Protein AF-A0A1X0R1Q5-F1 (afdb_monomer_lite)

pLDDT: mean 80.22, std 14.32, range [38.03, 92.38]

Sequence (84 aa):
MPLSMSSWRRFWNLSIPLQIRAPWYRLLQHKFPCASRMHKLLASSFSSGCRFCQIPNVEDEMHFILLCPKKIRSVSSSLASFLW

Structure (mmCIF, N/CA/C/O backbone):
data_AF-A0A1X0R1Q5-F1
#
_entry.id   AF-A0A1X0R1Q5-F1
#
loop_
_atom_site.group_PDB
_atom_site.id
_atom_site.type_symbol
_atom_site.label_atom_id
_atom_site.label_alt_id
_atom_site.label_comp_id
_atom_site.label_asym_id
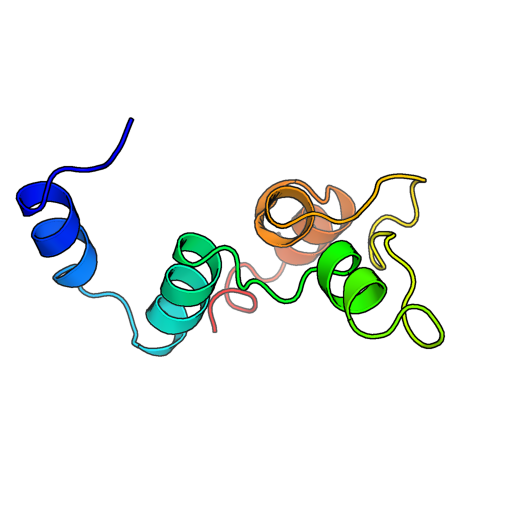_atom_site.label_entity_id
_atom_site.label_seq_id
_atom_site.pdbx_PDB_ins_code
_atom_site.Cartn_x
_atom_site.Cartn_y
_atom_site.Cartn_z
_atom_site.occupancy
_atom_site.B_iso_or_equiv
_atom_site.auth_seq_id
_atom_site.auth_comp_id
_atom_site.auth_asym_id
_atom_site.auth_atom_id
_atom_site.pdbx_PDB_model_num
ATOM 1 N N . MET A 1 1 ? 11.064 4.480 14.557 1.00 50.59 1 MET A N 1
ATOM 2 C CA . MET A 1 1 ? 10.774 4.128 15.965 1.00 50.59 1 MET A CA 1
ATOM 3 C C . MET A 1 1 ? 9.571 3.197 15.994 1.00 50.59 1 MET A C 1
ATOM 5 O O . MET A 1 1 ? 8.590 3.524 15.332 1.00 50.59 1 MET A O 1
ATOM 9 N N . PRO A 1 2 ? 9.629 2.049 16.686 1.00 73.50 2 PRO A N 1
ATOM 10 C CA . PRO A 1 2 ? 8.463 1.187 16.847 1.00 73.50 2 PRO A CA 1
ATOM 11 C C . PRO A 1 2 ? 7.393 1.899 17.689 1.00 73.50 2 PRO A C 1
ATOM 13 O O . PRO A 1 2 ? 7.706 2.534 18.695 1.00 73.50 2 PRO A O 1
ATOM 16 N N . LEU A 1 3 ? 6.131 1.829 17.256 1.00 81.06 3 LEU A N 1
ATOM 17 C CA . LEU A 1 3 ? 5.000 2.373 18.012 1.00 81.06 3 LEU A CA 1
ATOM 18 C C . LEU A 1 3 ? 4.778 1.555 19.291 1.00 81.06 3 LEU A C 1
ATOM 20 O O . LEU A 1 3 ? 4.901 0.330 19.280 1.00 81.06 3 LEU A O 1
ATOM 24 N N . SER A 1 4 ? 4.409 2.226 20.385 1.00 90.38 4 SER A N 1
ATOM 25 C CA . SER A 1 4 ? 4.039 1.544 21.627 1.00 90.38 4 SER A CA 1
ATOM 26 C C . SER A 1 4 ? 2.735 0.754 21.458 1.00 90.38 4 SER A C 1
ATOM 28 O O . SER A 1 4 ? 1.881 1.087 20.630 1.00 90.38 4 SER A O 1
ATOM 30 N N . MET A 1 5 ? 2.541 -0.275 22.288 1.00 88.88 5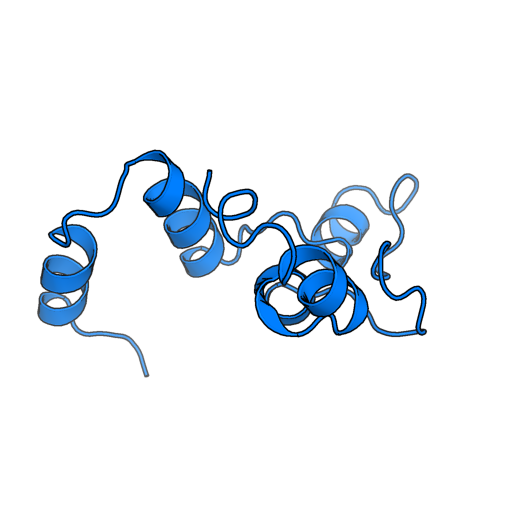 MET A N 1
ATOM 31 C CA . MET A 1 5 ? 1.295 -1.056 22.314 1.00 88.88 5 MET A CA 1
ATOM 32 C C . MET A 1 5 ? 0.059 -0.179 22.562 1.00 88.88 5 MET A C 1
ATOM 34 O O . MET A 1 5 ? -1.007 -0.431 22.001 1.00 88.88 5 MET A O 1
ATOM 38 N N . SER A 1 6 ? 0.203 0.882 23.358 1.00 91.88 6 SER A N 1
ATOM 39 C CA . SER A 1 6 ? -0.850 1.863 23.633 1.00 91.88 6 SER A CA 1
ATOM 40 C C . SER A 1 6 ? -1.272 2.612 22.366 1.00 91.88 6 SER A C 1
ATOM 42 O O . SER A 1 6 ? -2.467 2.746 22.094 1.00 91.88 6 SER A O 1
ATOM 44 N N . SER A 1 7 ? -0.302 3.041 21.553 1.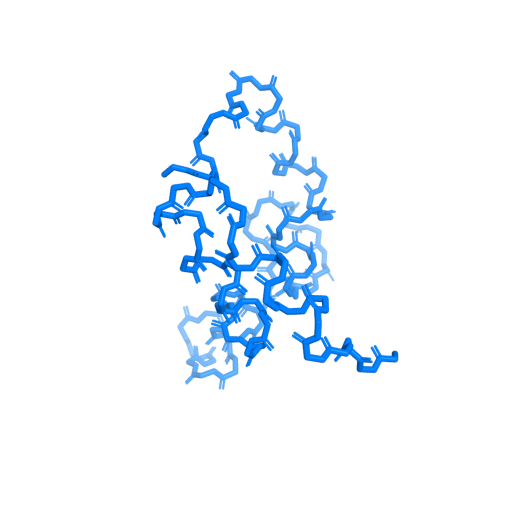00 89.94 7 SER A N 1
ATOM 45 C CA . SER A 1 7 ? -0.561 3.702 20.271 1.00 89.94 7 SER A CA 1
ATOM 46 C C . SER A 1 7 ? -1.236 2.761 19.276 1.00 89.94 7 SER A C 1
ATOM 48 O O . SER A 1 7 ? -2.185 3.167 18.607 1.00 89.94 7 SER A O 1
ATOM 50 N N . TRP A 1 8 ? -0.821 1.491 19.229 1.00 87.62 8 TRP A N 1
ATOM 51 C CA . TRP A 1 8 ? -1.470 0.481 18.390 1.00 87.62 8 TRP A CA 1
ATOM 52 C C . TRP A 1 8 ? -2.918 0.224 18.785 1.00 87.62 8 TRP A C 1
ATOM 54 O O . TRP A 1 8 ? -3.792 0.212 17.921 1.00 87.62 8 TRP A O 1
ATOM 64 N N . ARG A 1 9 ? -3.195 0.064 20.085 1.00 89.06 9 ARG A N 1
ATOM 65 C CA . ARG A 1 9 ? -4.570 -0.093 20.582 1.00 89.06 9 ARG A CA 1
ATOM 66 C C . ARG A 1 9 ? -5.431 1.103 20.198 1.00 89.06 9 ARG A C 1
ATOM 68 O O . ARG A 1 9 ? -6.531 0.917 19.690 1.00 89.06 9 ARG A O 1
ATOM 75 N N . ARG A 1 10 ? -4.916 2.324 20.380 1.00 90.38 10 ARG A N 1
ATOM 76 C CA . ARG A 1 10 ? -5.629 3.542 19.981 1.00 90.38 10 ARG A CA 1
ATOM 77 C C . ARG A 1 10 ? -5.910 3.563 18.480 1.00 90.38 10 ARG A C 1
ATOM 79 O O . ARG A 1 10 ? -7.037 3.852 18.103 1.00 90.38 10 ARG A O 1
ATOM 86 N N . PHE A 1 11 ? -4.922 3.231 17.651 1.00 86.50 11 PHE A N 1
ATOM 87 C CA . PHE A 1 11 ? -5.062 3.188 16.195 1.00 86.50 11 PHE A CA 1
ATOM 88 C C . PHE A 1 11 ? -6.140 2.193 15.742 1.00 86.50 11 PHE A C 1
ATOM 90 O O . PHE A 1 11 ? -7.027 2.555 14.974 1.00 86.50 11 PHE A O 1
ATOM 97 N N . TRP A 1 12 ? -6.117 0.959 16.252 1.00 86.00 12 TRP A N 1
ATOM 98 C CA . TRP A 1 12 ? -7.083 -0.069 15.847 1.00 86.00 12 TRP A CA 1
ATOM 99 C C . TRP A 1 12 ? -8.501 0.174 16.378 1.00 86.00 12 TRP A C 1
ATOM 101 O O . TRP A 1 12 ? -9.466 -0.248 15.739 1.00 86.00 12 TRP A O 1
ATOM 111 N N . ASN A 1 13 ? -8.630 0.913 17.484 1.00 89.56 13 ASN A N 1
ATOM 112 C CA . ASN A 1 13 ? -9.914 1.332 18.050 1.00 89.56 13 ASN A CA 1
ATOM 113 C C . ASN A 1 13 ? -10.520 2.568 17.372 1.00 89.56 13 ASN A C 1
ATOM 115 O O . ASN A 1 13 ? -11.642 2.947 17.705 1.00 89.56 13 ASN A O 1
ATOM 119 N N . LEU A 1 14 ? -9.820 3.207 16.429 1.00 88.00 14 LEU A N 1
ATOM 120 C CA . LEU A 1 14 ? -10.438 4.242 15.607 1.00 88.00 14 LEU A CA 1
ATOM 121 C C . LEU A 1 14 ? -11.632 3.639 14.850 1.00 88.00 14 LEU A C 1
ATOM 123 O O . LEU A 1 14 ? -11.578 2.487 14.396 1.00 88.00 14 LEU A O 1
ATOM 127 N N . SER A 1 15 ? -12.698 4.432 14.701 1.00 87.81 15 SER A N 1
ATOM 128 C CA . SER A 1 15 ? -13.888 4.071 13.919 1.00 87.81 15 SER A CA 1
ATOM 129 C C . SER A 1 15 ? -13.565 4.113 12.423 1.00 87.81 15 SER A C 1
ATOM 131 O O . SER A 1 15 ? -13.966 5.007 11.684 1.00 87.81 15 SER A O 1
ATOM 133 N N . ILE A 1 16 ? -12.729 3.168 12.000 1.00 81.50 16 ILE A N 1
ATOM 134 C CA . ILE A 1 16 ? -12.268 2.996 10.631 1.00 81.50 16 ILE A CA 1
ATOM 135 C C . ILE A 1 16 ? -13.064 1.830 10.036 1.00 81.50 16 ILE A C 1
ATOM 137 O O . ILE A 1 16 ? -13.037 0.733 10.609 1.00 81.50 16 ILE A O 1
ATOM 141 N N . PRO A 1 17 ? -13.739 2.024 8.889 1.00 85.19 17 PRO A N 1
ATOM 142 C CA . PRO A 1 17 ? -14.367 0.942 8.144 1.00 85.19 17 PRO A CA 1
ATOM 143 C C . PRO A 1 17 ? -13.415 -0.238 7.932 1.00 85.19 17 PRO A C 1
ATOM 145 O O . PRO A 1 17 ? -12.226 -0.058 7.657 1.00 85.19 17 PRO A O 1
ATOM 148 N N . LEU A 1 18 ? -13.937 -1.464 8.011 1.00 79.12 18 LEU A N 1
ATOM 149 C CA . LEU A 1 18 ? -13.128 -2.676 7.839 1.00 79.12 18 LEU A CA 1
ATOM 150 C C . LEU A 1 18 ? -12.364 -2.680 6.502 1.00 79.12 18 LEU A C 1
ATOM 152 O O . LEU A 1 18 ? -11.202 -3.084 6.458 1.00 79.12 18 LEU A O 1
ATOM 156 N N . GLN A 1 19 ? -12.988 -2.133 5.454 1.00 79.50 19 GLN A N 1
ATOM 157 C CA . GLN A 1 19 ? -12.404 -1.987 4.118 1.00 79.50 19 GLN A CA 1
ATOM 158 C C . GLN A 1 19 ? -11.111 -1.168 4.119 1.00 79.50 19 GLN A C 1
ATOM 160 O O . GLN A 1 19 ? -10.190 -1.470 3.369 1.00 79.50 19 GLN A O 1
ATOM 165 N N . ILE A 1 20 ? -10.999 -0.182 5.012 1.00 81.44 20 ILE A N 1
ATOM 166 C CA . ILE A 1 20 ? -9.817 0.673 5.152 1.00 81.44 20 ILE A CA 1
ATOM 167 C C . ILE A 1 20 ? -8.759 -0.005 6.036 1.00 81.44 20 ILE A C 1
ATOM 169 O O . ILE A 1 20 ? -7.558 0.148 5.803 1.00 81.44 20 ILE A O 1
ATOM 173 N N . ARG A 1 21 ? -9.170 -0.823 7.016 1.00 85.56 21 ARG A N 1
ATOM 174 C CA . ARG A 1 21 ? -8.237 -1.560 7.890 1.00 85.56 21 ARG A CA 1
ATOM 175 C C . ARG A 1 21 ? -7.379 -2.571 7.131 1.00 85.56 21 ARG A C 1
ATOM 177 O O . ARG A 1 21 ? -6.209 -2.722 7.471 1.00 85.56 21 ARG A O 1
ATOM 184 N N . ALA A 1 22 ? -7.916 -3.250 6.117 1.00 85.44 22 ALA A N 1
ATOM 185 C CA . ALA A 1 22 ? -7.167 -4.257 5.359 1.00 85.44 22 ALA A CA 1
ATOM 186 C C . ALA A 1 22 ? -5.962 -3.671 4.582 1.00 85.44 22 ALA A C 1
ATOM 188 O O . ALA A 1 22 ? -4.859 -4.218 4.698 1.00 85.44 22 ALA A O 1
ATOM 189 N N . PRO A 1 23 ? -6.102 -2.556 3.836 1.00 83.81 23 PRO A N 1
ATOM 190 C CA . PRO A 1 23 ? -4.974 -1.802 3.303 1.00 83.81 23 PRO A CA 1
ATOM 191 C C . PRO A 1 23 ? -3.952 -1.409 4.376 1.00 83.81 23 PRO A C 1
ATOM 193 O O . PRO A 1 23 ? -2.770 -1.702 4.202 1.00 83.81 23 PRO A O 1
ATOM 196 N N . TRP A 1 24 ? -4.383 -0.834 5.505 1.00 85.31 24 TRP A N 1
ATOM 197 C CA . TRP A 1 24 ? -3.464 -0.463 6.589 1.00 85.31 24 TRP A CA 1
ATOM 198 C C . TRP A 1 24 ? -2.702 -1.664 7.139 1.00 85.31 24 TRP A C 1
ATOM 200 O O . TRP A 1 24 ? -1.483 -1.613 7.254 1.00 85.31 24 TRP A O 1
ATOM 210 N N . TYR A 1 25 ? -3.387 -2.772 7.416 1.00 87.25 25 TYR A N 1
ATOM 211 C CA . TYR A 1 25 ? -2.745 -3.994 7.889 1.00 87.25 25 TYR A CA 1
ATOM 212 C C . TYR A 1 25 ? -1.689 -4.495 6.897 1.00 87.25 25 TYR A C 1
ATOM 214 O O . TYR A 1 25 ? -0.566 -4.805 7.292 1.00 87.25 25 TYR A O 1
ATOM 222 N N . ARG A 1 26 ? -2.008 -4.513 5.596 1.00 88.44 26 ARG A N 1
ATOM 223 C CA . ARG A 1 26 ? -1.041 -4.893 4.557 1.00 88.44 26 ARG A CA 1
ATOM 224 C C . ARG A 1 26 ? 0.146 -3.940 4.497 1.00 88.44 26 ARG A C 1
ATOM 226 O O . ARG A 1 26 ? 1.262 -4.424 4.360 1.00 88.44 26 ARG A O 1
ATOM 233 N N . LEU A 1 27 ? -0.065 -2.634 4.628 1.00 86.31 27 LEU A N 1
ATOM 234 C CA . LEU A 1 27 ? 1.020 -1.652 4.646 1.00 86.31 27 LEU A CA 1
ATOM 235 C C . LEU A 1 27 ? 1.960 -1.879 5.838 1.00 86.31 27 LEU A C 1
ATOM 237 O O . LEU A 1 27 ? 3.171 -1.939 5.672 1.00 86.31 27 LEU A O 1
ATOM 241 N N . LEU A 1 28 ? 1.401 -2.092 7.030 1.00 87.94 28 LEU A N 1
ATOM 242 C CA . LEU A 1 28 ? 2.174 -2.331 8.253 1.00 87.94 28 LEU A CA 1
ATOM 243 C C . LEU A 1 28 ? 2.977 -3.628 8.225 1.00 87.94 28 LEU A C 1
ATOM 245 O O . LEU A 1 28 ? 4.011 -3.735 8.873 1.00 87.94 28 LEU A O 1
ATOM 249 N N . GLN A 1 29 ? 2.494 -4.619 7.483 1.00 89.69 29 GLN A N 1
ATOM 250 C CA . GLN A 1 29 ? 3.195 -5.879 7.266 1.00 89.69 29 GLN A CA 1
ATOM 251 C C . GLN A 1 29 ? 4.200 -5.807 6.109 1.00 89.69 29 GLN A C 1
ATOM 253 O O . GLN A 1 29 ? 4.775 -6.839 5.761 1.00 89.69 29 GLN A O 1
ATOM 258 N N . HIS A 1 30 ? 4.370 -4.641 5.472 1.00 87.94 30 HIS A N 1
ATOM 259 C CA . HIS A 1 30 ? 5.096 -4.488 4.211 1.00 87.94 30 HIS A CA 1
ATOM 260 C C . HIS A 1 30 ? 4.648 -5.533 3.191 1.00 87.94 30 HIS A C 1
ATOM 262 O O . HIS A 1 30 ? 5.461 -6.261 2.617 1.00 87.94 30 HIS A O 1
ATOM 268 N N . LYS A 1 31 ? 3.325 -5.693 3.064 1.00 88.25 31 LYS A N 1
ATOM 269 C CA . LYS A 1 31 ? 2.575 -6.649 2.232 1.00 88.25 31 LYS A CA 1
ATOM 270 C C . LYS A 1 31 ? 1.703 -5.959 1.185 1.00 88.25 31 LYS A C 1
ATOM 272 O O . LYS A 1 31 ? 0.757 -6.560 0.675 1.00 88.25 31 LYS A O 1
ATOM 277 N N . PHE A 1 32 ? 2.003 -4.706 0.852 1.00 88.12 32 PHE A N 1
ATOM 278 C CA . PHE A 1 32 ? 1.210 -3.977 -0.128 1.00 88.12 32 PHE A CA 1
ATOM 279 C C . PHE A 1 32 ? 1.494 -4.470 -1.558 1.00 88.12 32 PHE A C 1
ATOM 281 O O . PHE A 1 32 ? 2.654 -4.750 -1.879 1.00 88.12 32 PHE A O 1
ATOM 288 N N . PRO A 1 33 ? 0.474 -4.598 -2.428 1.00 87.69 33 PRO A N 1
ATOM 289 C CA . PRO A 1 33 ? 0.635 -5.126 -3.784 1.00 87.69 33 PRO A CA 1
ATOM 290 C C . PRO A 1 33 ? 1.155 -4.061 -4.770 1.00 87.69 33 PRO A C 1
ATOM 292 O O . PRO A 1 33 ? 0.570 -3.850 -5.829 1.00 87.69 33 PRO A O 1
ATOM 295 N N . CYS A 1 34 ? 2.237 -3.359 -4.426 1.00 90.38 34 CYS A N 1
ATOM 296 C CA . CYS A 1 34 ? 2.895 -2.416 -5.335 1.00 90.38 34 CYS A CA 1
ATOM 297 C C . CYS A 1 34 ? 3.610 -3.149 -6.486 1.00 90.38 34 CYS A C 1
ATOM 299 O O . CYS A 1 34 ? 3.975 -4.326 -6.350 1.00 90.38 34 CYS A O 1
ATOM 301 N N . ALA A 1 35 ? 3.835 -2.470 -7.619 1.00 90.44 35 ALA A N 1
ATOM 302 C CA . ALA A 1 35 ? 4.431 -3.105 -8.797 1.00 90.44 35 ALA A CA 1
ATOM 303 C C . ALA A 1 35 ? 5.821 -3.692 -8.513 1.00 90.44 35 ALA A C 1
ATOM 305 O O . ALA A 1 35 ? 6.124 -4.791 -8.972 1.00 90.44 35 ALA A O 1
ATOM 306 N N . SER A 1 36 ? 6.636 -3.039 -7.679 1.00 91.81 36 SER A N 1
ATOM 307 C CA . SER A 1 36 ? 7.929 -3.590 -7.254 1.00 91.81 36 SER A CA 1
ATOM 308 C C . SER A 1 36 ? 7.804 -4.933 -6.526 1.00 91.81 36 SER A C 1
ATOM 310 O O . SER A 1 36 ? 8.608 -5.834 -6.765 1.00 91.81 36 SER A O 1
ATOM 312 N N . ARG A 1 37 ? 6.781 -5.121 -5.679 1.00 91.69 37 ARG A N 1
ATOM 313 C CA . ARG A 1 37 ? 6.523 -6.415 -5.032 1.00 91.69 37 ARG A CA 1
ATOM 314 C C . ARG A 1 37 ? 6.044 -7.452 -6.038 1.00 91.69 37 ARG A C 1
ATOM 316 O O . ARG A 1 37 ? 6.523 -8.582 -6.019 1.00 91.69 37 ARG A O 1
ATOM 323 N N . MET A 1 38 ? 5.106 -7.074 -6.901 1.00 91.50 38 MET A N 1
ATOM 324 C CA . MET A 1 38 ? 4.579 -7.972 -7.928 1.00 91.50 38 MET A CA 1
ATOM 325 C C . MET A 1 38 ? 5.694 -8.448 -8.861 1.00 91.50 38 MET A C 1
ATOM 327 O O . MET A 1 38 ? 5.779 -9.637 -9.139 1.00 91.50 38 MET A O 1
ATOM 331 N N . HIS A 1 39 ? 6.605 -7.556 -9.250 1.00 92.38 39 HIS A N 1
ATOM 332 C CA . HIS A 1 39 ? 7.797 -7.894 -10.022 1.00 92.38 39 HIS A CA 1
ATOM 333 C C . HIS A 1 39 ? 8.735 -8.840 -9.259 1.00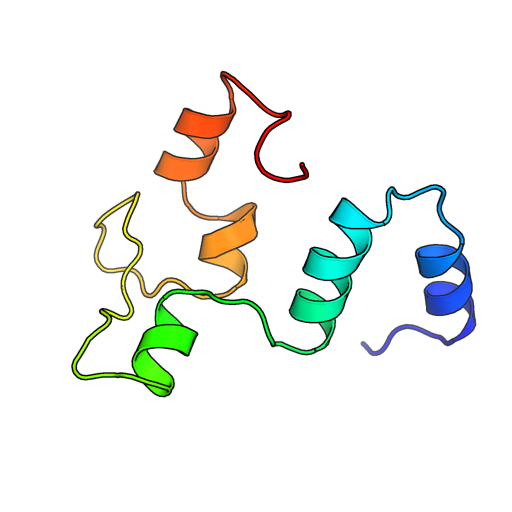 92.38 39 HIS A C 1
ATOM 335 O O . HIS A 1 39 ? 9.227 -9.800 -9.836 1.00 92.38 39 HIS A O 1
ATOM 341 N N . LYS A 1 40 ? 8.941 -8.644 -7.949 1.00 91.69 40 LYS A N 1
ATOM 342 C CA . LYS A 1 40 ? 9.736 -9.584 -7.134 1.00 91.69 40 LYS A CA 1
ATOM 343 C C . LYS A 1 40 ? 9.127 -10.988 -7.070 1.00 91.69 40 LYS A C 1
ATOM 345 O O . LYS A 1 40 ? 9.871 -11.958 -7.022 1.00 91.69 40 LYS A O 1
ATOM 350 N N . LEU A 1 41 ? 7.798 -11.097 -7.032 1.00 91.50 41 LEU A N 1
ATOM 351 C CA . LEU A 1 41 ? 7.102 -12.387 -6.955 1.00 91.50 41 LEU A CA 1
ATOM 352 C C . LEU A 1 41 ? 6.950 -13.059 -8.327 1.00 91.50 41 LEU A C 1
ATOM 354 O O . LEU A 1 41 ? 7.005 -14.279 -8.417 1.00 91.50 41 LEU A O 1
ATOM 358 N N . LEU A 1 42 ? 6.730 -12.270 -9.380 1.00 92.31 42 LEU A N 1
ATOM 359 C CA . LEU A 1 42 ? 6.368 -12.722 -10.725 1.00 92.31 42 LEU A CA 1
ATOM 360 C C . LEU A 1 42 ? 7.031 -11.826 -11.787 1.00 92.31 42 LEU A 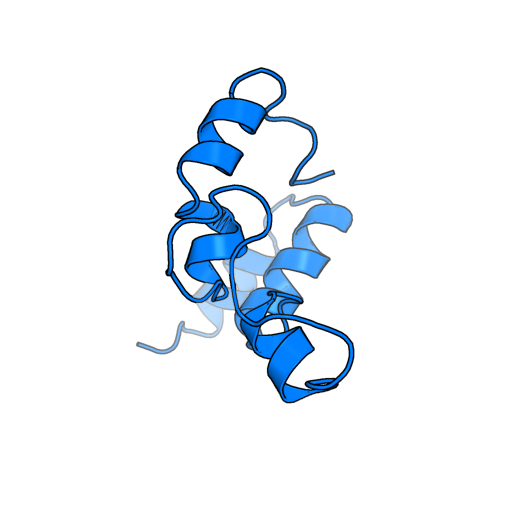C 1
ATOM 362 O O . LEU A 1 42 ? 6.359 -11.139 -12.562 1.00 92.31 42 LEU A O 1
ATOM 366 N N . ALA A 1 43 ? 8.365 -11.833 -11.826 1.00 89.75 43 ALA A N 1
ATOM 367 C CA . ALA A 1 43 ? 9.165 -10.933 -12.666 1.00 89.75 43 ALA A CA 1
ATOM 368 C C . ALA A 1 43 ? 8.850 -11.035 -14.166 1.00 89.75 43 ALA A C 1
ATOM 370 O O . ALA A 1 43 ? 8.924 -10.036 -14.876 1.00 89.75 43 ALA A O 1
ATOM 371 N N . SER A 1 44 ? 8.458 -12.221 -14.642 1.00 90.12 44 SER A N 1
ATOM 372 C CA . SER A 1 44 ? 8.112 -12.464 -16.048 1.00 90.12 44 SER A CA 1
ATOM 373 C C . SER A 1 44 ? 6.812 -11.788 -16.488 1.00 90.12 44 SER A C 1
ATOM 375 O O . SER A 1 44 ? 6.625 -11.541 -17.673 1.00 90.12 44 SER A O 1
ATOM 377 N N . SER A 1 45 ? 5.904 -11.508 -15.549 1.00 88.62 45 SER A N 1
ATOM 378 C CA . SER A 1 45 ? 4.542 -11.042 -15.849 1.00 88.62 45 SER A CA 1
ATOM 379 C C . SER A 1 45 ? 4.297 -9.586 -15.451 1.00 88.62 45 SER A C 1
ATOM 381 O O . SER A 1 45 ? 3.337 -8.970 -15.908 1.00 88.62 45 SER A O 1
ATOM 383 N N . PHE A 1 46 ? 5.141 -9.019 -14.587 1.00 87.75 46 PHE A N 1
ATOM 384 C CA . PHE A 1 46 ? 4.935 -7.689 -14.021 1.00 87.75 46 PHE A CA 1
ATOM 385 C C . PHE A 1 46 ? 6.193 -6.843 -14.154 1.00 87.75 46 PHE A C 1
ATOM 387 O O . PHE A 1 46 ? 7.275 -7.311 -13.836 1.00 87.75 46 PHE A O 1
ATOM 394 N N . SER A 1 47 ? 6.048 -5.579 -14.557 1.00 88.81 47 SER A N 1
ATOM 395 C CA . SER A 1 47 ? 7.105 -4.567 -14.429 1.00 88.81 47 SER A CA 1
ATOM 396 C C . SER A 1 47 ? 7.154 -4.020 -12.999 1.00 88.81 47 SER A C 1
ATOM 398 O O . SER A 1 47 ? 6.130 -3.983 -12.318 1.00 88.81 47 SER A O 1
ATOM 400 N N . SER A 1 48 ? 8.328 -3.570 -12.552 1.00 89.69 48 SER A N 1
ATOM 401 C CA . SER A 1 48 ? 8.513 -2.880 -11.26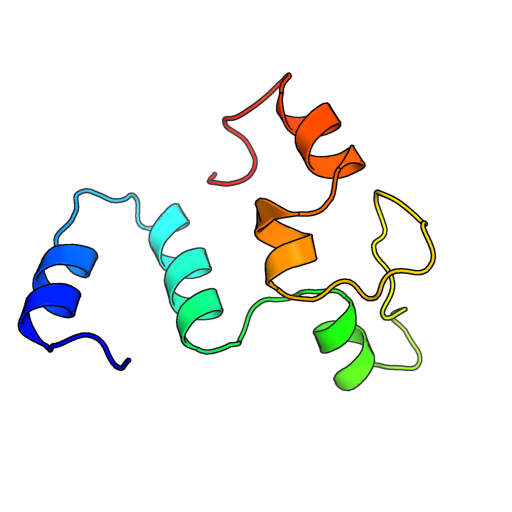9 1.00 89.69 48 SER A CA 1
ATOM 402 C C . SER A 1 48 ? 8.096 -1.402 -11.300 1.00 89.69 48 SER A C 1
ATOM 404 O O . SER A 1 48 ? 8.049 -0.761 -10.248 1.00 89.69 48 SER A O 1
ATOM 406 N N . GLY A 1 49 ? 7.803 -0.851 -12.481 1.00 90.06 49 GLY A N 1
ATOM 407 C CA . GLY A 1 49 ? 7.456 0.557 -12.674 1.00 90.06 49 GLY A CA 1
ATOM 408 C C . GLY A 1 49 ? 5.985 0.888 -12.406 1.00 90.06 49 GLY A C 1
ATOM 409 O O . GLY A 1 49 ? 5.097 0.039 -12.516 1.00 90.06 49 GLY A O 1
ATOM 410 N N . CYS A 1 50 ? 5.717 2.159 -12.098 1.00 87.62 50 CYS A N 1
ATOM 411 C CA . CYS A 1 50 ? 4.353 2.649 -11.906 1.00 87.62 50 CYS A CA 1
ATOM 412 C C . CYS A 1 50 ? 3.575 2.696 -13.227 1.00 87.62 50 CYS A C 1
ATOM 414 O O . CYS A 1 50 ? 3.978 3.358 -14.188 1.00 87.62 50 CYS A O 1
ATOM 416 N N . ARG A 1 51 ? 2.389 2.079 -13.241 1.00 83.88 51 ARG A N 1
ATOM 417 C CA . ARG A 1 51 ? 1.504 2.044 -14.420 1.00 83.88 51 ARG A CA 1
ATOM 418 C C . ARG A 1 51 ? 0.869 3.396 -14.747 1.00 83.88 51 ARG A C 1
ATOM 420 O O . ARG A 1 51 ? 0.498 3.626 -15.892 1.00 83.88 51 ARG A O 1
ATOM 427 N N . PHE A 1 52 ? 0.742 4.276 -13.753 1.00 83.88 52 PHE A N 1
ATOM 428 C CA . PHE A 1 52 ? 0.084 5.574 -13.905 1.00 83.88 52 PHE A CA 1
ATOM 429 C C . PHE A 1 52 ? 1.037 6.636 -14.431 1.00 83.88 52 PHE A C 1
ATOM 431 O O . PHE A 1 52 ? 0.739 7.298 -15.422 1.00 83.88 52 PHE A O 1
ATOM 438 N N . CYS A 1 53 ? 2.176 6.846 -13.763 1.00 82.00 53 CYS A N 1
ATOM 439 C CA . CYS A 1 53 ? 3.065 7.926 -14.164 1.00 82.00 53 CYS A CA 1
ATOM 440 C C . CYS A 1 53 ? 3.967 7.551 -15.339 1.00 82.00 53 CYS A C 1
ATOM 442 O O . CYS A 1 53 ? 4.305 8.466 -16.087 1.00 82.00 53 CYS A O 1
ATOM 444 N N . GLN A 1 54 ? 4.304 6.266 -15.530 1.00 68.38 54 GLN A N 1
ATOM 445 C CA . GLN A 1 54 ? 5.237 5.753 -16.557 1.00 68.38 54 GLN A CA 1
ATOM 446 C C . GLN A 1 54 ? 6.597 6.483 -16.630 1.00 68.38 54 GLN A C 1
ATOM 448 O O . GLN A 1 54 ? 7.384 6.275 -17.544 1.00 68.38 54 GLN A O 1
ATOM 453 N N . ILE A 1 55 ? 6.888 7.328 -15.642 1.00 63.88 55 ILE A N 1
ATOM 454 C CA . ILE A 1 55 ? 8.214 7.879 -15.355 1.00 63.88 55 ILE A CA 1
ATOM 455 C C . ILE A 1 55 ? 9.076 6.695 -14.875 1.00 63.88 55 ILE A C 1
ATOM 457 O O . ILE A 1 55 ? 8.503 5.801 -14.243 1.00 63.88 55 ILE A O 1
ATOM 461 N N . PRO A 1 56 ? 10.401 6.656 -15.125 1.00 63.88 56 PRO A N 1
ATOM 462 C CA . PRO A 1 56 ? 11.308 5.557 -14.746 1.00 63.88 56 PRO A CA 1
ATOM 463 C C . PRO A 1 56 ? 11.514 5.384 -13.223 1.00 63.88 56 PRO A C 1
ATOM 465 O O . PRO A 1 56 ? 12.611 5.095 -12.758 1.00 63.88 56 PRO A O 1
ATOM 468 N N . ASN A 1 57 ? 10.460 5.544 -12.428 1.00 70.81 57 ASN A N 1
ATOM 469 C CA . ASN A 1 57 ? 10.461 5.333 -10.995 1.00 70.81 57 ASN A CA 1
ATOM 470 C C . ASN A 1 57 ? 9.849 3.967 -10.684 1.00 70.81 57 ASN A C 1
ATOM 472 O O . ASN A 1 57 ? 8.736 3.642 -11.113 1.00 70.81 57 ASN A O 1
ATOM 476 N N . VAL A 1 58 ? 10.588 3.183 -9.904 1.00 86.50 58 VAL A N 1
ATOM 477 C CA . VAL A 1 58 ? 10.091 1.955 -9.287 1.00 86.50 58 VAL A CA 1
ATOM 478 C C . VAL A 1 58 ? 8.891 2.305 -8.408 1.00 86.50 58 VAL A C 1
ATOM 480 O O . VAL A 1 58 ? 8.951 3.226 -7.594 1.00 86.50 58 VAL A O 1
ATOM 483 N N . GLU A 1 59 ? 7.789 1.578 -8.573 1.00 89.31 59 GLU A N 1
ATOM 484 C CA . GLU A 1 59 ? 6.608 1.757 -7.736 1.00 89.31 59 GLU A CA 1
ATOM 485 C C . GLU A 1 59 ? 6.756 0.933 -6.455 1.00 89.31 59 GLU A C 1
ATOM 487 O O . GLU A 1 59 ? 6.480 -0.273 -6.413 1.00 89.31 59 GLU A O 1
ATOM 492 N N . ASP A 1 60 ? 7.220 1.596 -5.403 1.00 89.81 60 ASP A N 1
ATOM 493 C CA . ASP A 1 60 ? 7.216 1.081 -4.038 1.00 89.81 60 ASP A CA 1
ATOM 494 C C . ASP A 1 60 ? 5.881 1.362 -3.318 1.00 89.81 60 ASP A C 1
ATOM 496 O O . ASP A 1 60 ? 4.921 1.871 -3.903 1.00 89.81 60 ASP A O 1
ATOM 500 N N . GLU A 1 61 ? 5.784 0.972 -2.044 1.00 88.88 61 GLU A N 1
ATOM 501 C CA . GLU A 1 61 ? 4.558 1.136 -1.249 1.00 88.88 61 GLU A CA 1
ATOM 502 C C . GLU A 1 61 ? 4.143 2.614 -1.135 1.00 88.88 61 GLU A C 1
ATOM 504 O O . GLU A 1 61 ? 2.961 2.937 -1.253 1.00 88.88 61 GLU A O 1
ATOM 509 N N . MET A 1 62 ? 5.103 3.531 -0.990 1.00 86.31 62 MET A N 1
ATOM 510 C CA . MET A 1 62 ? 4.824 4.962 -0.858 1.00 86.31 62 MET A CA 1
ATOM 511 C C . MET A 1 62 ? 4.408 5.585 -2.190 1.00 86.31 62 MET A C 1
ATOM 513 O O . MET A 1 62 ? 3.448 6.358 -2.230 1.00 86.31 62 MET A O 1
ATOM 517 N N . HIS A 1 63 ? 5.067 5.213 -3.289 1.00 88.25 63 HIS A N 1
ATOM 518 C CA . HIS A 1 63 ? 4.670 5.600 -4.639 1.00 88.25 63 HIS A CA 1
ATOM 519 C C . HIS A 1 63 ? 3.258 5.126 -4.962 1.00 88.25 63 HIS A C 1
ATOM 521 O O . HIS A 1 63 ? 2.446 5.908 -5.460 1.00 88.25 63 HIS A O 1
ATOM 527 N N . PHE A 1 64 ? 2.940 3.873 -4.630 1.00 86.06 64 PHE A N 1
ATOM 528 C CA . PHE A 1 64 ? 1.616 3.316 -4.861 1.00 86.06 64 PHE A CA 1
ATOM 529 C C . PHE A 1 64 ? 0.533 4.077 -4.087 1.00 86.06 64 PHE A C 1
ATOM 531 O O . PHE A 1 64 ? -0.537 4.341 -4.640 1.00 86.06 64 PHE A O 1
ATOM 538 N N . ILE A 1 65 ? 0.765 4.405 -2.812 1.00 83.56 65 ILE A N 1
ATOM 539 C CA . ILE A 1 65 ? -0.282 4.958 -1.940 1.00 83.56 65 ILE A CA 1
ATOM 540 C C . ILE A 1 65 ? -0.397 6.477 -2.090 1.00 83.56 65 ILE A C 1
ATOM 542 O O . ILE A 1 65 ? -1.508 6.968 -2.282 1.00 83.56 65 ILE A O 1
ATOM 546 N N . LEU A 1 66 ? 0.717 7.212 -2.009 1.00 82.88 66 LEU A N 1
ATOM 547 C CA . LEU A 1 66 ? 0.697 8.666 -1.798 1.00 82.88 66 LEU A CA 1
ATOM 548 C C . LEU A 1 66 ? 1.565 9.478 -2.756 1.00 82.88 66 LEU A C 1
ATOM 550 O O . LEU A 1 66 ? 1.291 10.659 -2.911 1.00 82.88 66 LEU A O 1
ATOM 554 N N . LEU A 1 67 ? 2.617 8.910 -3.354 1.00 85.00 67 LEU A N 1
ATOM 555 C CA . LEU A 1 67 ? 3.625 9.719 -4.058 1.00 85.00 67 LEU A CA 1
ATOM 556 C C . LEU A 1 67 ? 3.489 9.710 -5.583 1.00 85.00 67 LEU A C 1
ATOM 558 O O . LEU A 1 67 ? 4.207 10.452 -6.247 1.00 85.00 67 LEU A O 1
ATOM 562 N N . CYS A 1 68 ? 2.584 8.918 -6.167 1.00 86.62 68 CYS A N 1
ATOM 563 C CA . CYS A 1 68 ? 2.389 8.933 -7.616 1.00 86.62 68 CYS A CA 1
ATOM 564 C C . CYS A 1 68 ? 1.665 10.221 -8.068 1.00 86.62 68 CYS A C 1
ATOM 566 O O . CYS A 1 68 ? 0.453 10.351 -7.865 1.00 86.62 68 CYS A O 1
ATOM 568 N N . PRO A 1 69 ? 2.340 11.155 -8.768 1.00 80.62 69 PRO A N 1
ATOM 569 C CA . PRO A 1 69 ? 1.771 12.468 -9.078 1.00 80.62 69 PRO A CA 1
ATOM 570 C C . PRO A 1 69 ? 0.592 12.382 -10.054 1.00 80.62 69 PRO A C 1
ATOM 572 O O . PRO A 1 69 ? -0.371 13.143 -9.946 1.00 80.62 69 PRO A O 1
ATOM 575 N N . LYS A 1 70 ? 0.636 11.431 -11.001 1.00 81.62 70 LYS A N 1
ATOM 576 C CA . LYS A 1 70 ? -0.467 11.212 -11.948 1.00 81.62 70 LYS A CA 1
ATOM 577 C C . LYS A 1 70 ? -1.664 10.533 -11.282 1.00 81.62 70 LYS A C 1
ATOM 579 O O . LYS A 1 70 ? -2.796 10.887 -11.596 1.00 81.62 70 LYS A O 1
ATOM 584 N N . LYS A 1 71 ? -1.429 9.621 -10.328 1.00 80.31 71 LYS A N 1
ATOM 585 C CA . LYS A 1 71 ? -2.501 8.981 -9.554 1.00 80.31 71 LYS A CA 1
ATOM 586 C C . LYS A 1 71 ? -3.237 10.006 -8.695 1.00 80.31 71 LYS A C 1
ATOM 588 O O . LYS A 1 71 ? -4.453 10.079 -8.774 1.00 80.31 71 LYS A O 1
ATOM 593 N N . ILE A 1 72 ? -2.517 10.851 -7.955 1.00 76.12 72 ILE A N 1
ATOM 594 C CA . ILE A 1 72 ? -3.126 11.892 -7.107 1.00 76.12 72 ILE A CA 1
ATOM 595 C C . ILE A 1 72 ? -3.979 12.852 -7.944 1.00 76.12 72 ILE A C 1
ATOM 597 O O . ILE A 1 72 ? -5.120 13.128 -7.585 1.00 76.12 72 ILE A O 1
ATOM 601 N N . ARG A 1 73 ? -3.466 13.302 -9.097 1.00 69.69 73 ARG A N 1
ATOM 602 C CA . ARG A 1 73 ? -4.208 14.175 -10.020 1.00 69.69 73 ARG A CA 1
ATOM 603 C C . ARG A 1 73 ? -5.465 13.509 -10.592 1.00 69.69 73 ARG A C 1
ATOM 605 O O . ARG A 1 73 ? -6.461 14.184 -10.815 1.00 69.69 73 ARG A O 1
ATOM 612 N N . SER A 1 74 ? -5.428 12.197 -10.818 1.00 63.69 74 SER A N 1
ATOM 613 C CA . SER A 1 74 ? -6.608 11.427 -11.228 1.00 63.69 74 SER A CA 1
ATOM 614 C C . SER A 1 74 ? -7.605 11.213 -10.085 1.00 63.69 74 SER A C 1
ATOM 616 O O . SER A 1 74 ? -8.780 10.994 -10.351 1.00 63.69 74 SER A O 1
ATOM 618 N N . VAL A 1 75 ? -7.150 11.234 -8.828 1.00 58.59 75 VAL A N 1
ATOM 619 C CA . VAL A 1 75 ? -7.976 10.995 -7.633 1.00 58.59 75 VAL A CA 1
ATOM 620 C C . VAL A 1 75 ? -8.583 12.292 -7.086 1.00 58.59 75 VAL A C 1
ATOM 622 O O . VAL A 1 75 ? -9.610 12.235 -6.417 1.00 58.59 75 VAL A O 1
ATOM 625 N N . SER A 1 76 ? -8.058 13.476 -7.423 1.00 49.81 76 SER A N 1
ATOM 626 C CA . SER A 1 76 ? -8.661 14.761 -7.023 1.00 49.81 76 SER A CA 1
ATOM 627 C C . SER A 1 76 ? -10.041 15.041 -7.643 1.00 49.81 76 SER A C 1
ATOM 629 O O . SER A 1 76 ? -10.701 15.986 -7.227 1.00 49.81 76 SER A O 1
ATOM 631 N N . SER A 1 77 ? -10.516 14.217 -8.583 1.00 47.16 77 SER A N 1
ATOM 632 C CA . SER A 1 77 ? -11.913 14.205 -9.047 1.00 47.16 77 SER A CA 1
ATOM 633 C C . SER A 1 77 ? -12.793 13.149 -8.353 1.00 47.16 77 SER A C 1
ATOM 635 O O . SER A 1 77 ? -13.997 13.118 -8.588 1.00 47.16 77 SER A O 1
ATOM 637 N N . SER A 1 78 ? -12.239 12.272 -7.504 1.00 48.16 78 SER A N 1
ATOM 638 C CA . SER A 1 78 ? -12.964 11.201 -6.791 1.00 48.16 78 SER A CA 1
ATOM 639 C C . SER A 1 78 ? -12.150 10.652 -5.607 1.00 48.16 78 SER A C 1
ATOM 641 O O . SER A 1 78 ? -11.735 9.493 -5.593 1.00 48.16 78 SER A O 1
ATOM 643 N N . LEU A 1 79 ? -11.940 11.474 -4.571 1.00 44.09 79 LEU A N 1
ATOM 644 C CA . LEU A 1 79 ? -11.250 11.093 -3.322 1.00 44.09 79 LEU A CA 1
ATOM 645 C C . LEU A 1 79 ? -11.891 9.898 -2.578 1.00 44.09 79 LEU A C 1
ATOM 647 O O . LEU A 1 79 ? -11.301 9.382 -1.634 1.00 44.09 79 LEU A O 1
ATOM 651 N N . ALA A 1 80 ? -13.067 9.435 -3.004 1.00 46.03 80 ALA A N 1
ATOM 652 C CA . ALA A 1 80 ? -13.786 8.324 -2.393 1.00 46.03 80 ALA A CA 1
ATOM 653 C C . ALA A 1 80 ? -13.256 6.929 -2.789 1.00 46.03 80 ALA A C 1
ATOM 655 O O . ALA A 1 80 ? -13.390 5.996 -2.007 1.00 46.03 80 ALA A O 1
ATOM 656 N N . SER A 1 81 ? -12.632 6.756 -3.960 1.00 45.28 81 SER A N 1
ATOM 657 C CA . SER A 1 81 ? -12.531 5.415 -4.573 1.00 45.28 81 SER A CA 1
ATOM 658 C C . SER A 1 81 ? -11.254 4.620 -4.272 1.00 45.28 81 SER A C 1
ATOM 660 O O . SER A 1 81 ? -11.131 3.489 -4.720 1.00 45.28 81 SER A O 1
ATOM 662 N N . PHE A 1 82 ? -10.271 5.186 -3.563 1.00 49.66 82 PHE A N 1
ATOM 663 C CA . PHE A 1 82 ? -9.024 4.468 -3.220 1.00 49.66 82 PHE A CA 1
ATOM 664 C C . PHE A 1 82 ? -8.910 4.089 -1.736 1.00 49.66 82 PHE A C 1
ATOM 666 O O . PHE A 1 82 ? -7.920 3.478 -1.329 1.00 49.66 82 PHE A O 1
ATOM 673 N N . LEU A 1 83 ? -9.948 4.399 -0.955 1.00 44.19 83 LEU A N 1
ATOM 674 C CA . LEU A 1 83 ? -10.196 3.865 0.386 1.00 44.19 83 LEU A CA 1
ATOM 675 C C . LEU A 1 83 ? -11.578 3.180 0.475 1.00 44.19 83 LEU A C 1
ATOM 677 O O . LEU A 1 83 ? -12.103 3.025 1.578 1.00 44.19 83 LEU A O 1
ATOM 681 N N . TRP A 1 84 ? -12.153 2.770 -0.663 1.00 38.03 84 TRP A N 1
ATOM 682 C CA . TRP A 1 84 ? -13.408 2.020 -0.748 1.00 38.03 84 TRP A CA 1
ATOM 683 C C . TRP A 1 84 ? -13.266 0.818 -1.676 1.00 38.03 84 TRP A C 1
ATOM 685 O O . TRP A 1 84 ? -12.766 1.015 -2.805 1.00 38.03 84 TRP A O 1
#

Foldseek 3Di:
DDDDPVVVVVVVPPPAPPLQVVQVVCVVVQNDPWQLVVCVVPVPPTDQDDPQQPDPDGTGPCCVPPVVPRVVVVCVVPVPPPSD

InterPro domains:
  IPR026960 Reverse transcriptase zinc-binding domain [PF13966] (7-70)

Secondary structure (DSSP, 8-state):
-PPPHHHHHHHHTS---HHHHHHHHHHHTT----HHHHHHH-TTT--SB-TTT-SS-B--HHIIIII-HHHHHHHTT-TTTT--

Organism: NCBI:txid86635

Radius of gyration: 14.93 Å; chains: 1; bounding box: 26×28×40 Å